Protein AF-A0A946MKE5-F1 (afdb_monomer_lite)

Structure (mmCIF, N/CA/C/O backbone):
data_AF-A0A946MKE5-F1
#
_entry.id   AF-A0A946MKE5-F1
#
loop_
_atom_site.group_PDB
_atom_site.id
_atom_site.type_symbol
_atom_site.label_atom_id
_atom_site.label_alt_id
_atom_site.label_comp_id
_atom_site.label_asym_id
_atom_site.label_entity_id
_atom_site.label_seq_id
_atom_site.pdbx_PDB_ins_code
_atom_site.Cartn_x
_atom_site.Cartn_y
_atom_site.Cartn_z
_atom_site.occupancy
_atom_site.B_iso_or_equiv
_atom_site.auth_seq_id
_atom_site.auth_comp_id
_atom_site.auth_asym_id
_atom_site.auth_atom_id
_atom_site.pdbx_PDB_model_num
ATOM 1 N N . MET A 1 1 ? -57.194 -13.213 39.705 1.00 36.84 1 MET A N 1
ATOM 2 C CA . MET A 1 1 ? -56.708 -14.481 39.110 1.00 36.84 1 MET A CA 1
ATOM 3 C C . MET A 1 1 ? -56.009 -14.200 37.775 1.00 36.84 1 MET A C 1
ATOM 5 O O . MET A 1 1 ? -56.590 -13.546 36.931 1.00 36.84 1 MET A O 1
ATOM 9 N N . LYS A 1 2 ? -54.742 -14.635 37.676 1.00 34.78 2 LYS A N 1
ATOM 10 C CA . LYS A 1 2 ? -53.856 -14.957 36.525 1.00 34.78 2 LYS A CA 1
ATOM 11 C C . LYS A 1 2 ? -54.014 -14.268 35.138 1.00 34.78 2 LYS A C 1
ATOM 13 O O . LYS A 1 2 ? -54.880 -14.625 34.359 1.00 34.78 2 LYS A O 1
ATOM 18 N N . LYS A 1 3 ? -53.000 -13.431 34.836 1.00 34.69 3 LYS A N 1
ATOM 19 C CA . LYS A 1 3 ? -52.081 -13.375 33.660 1.00 34.69 3 LYS A CA 1
ATOM 20 C C . LYS A 1 3 ? -52.648 -13.573 32.236 1.00 34.69 3 LYS A C 1
ATOM 22 O O . LYS A 1 3 ? -53.072 -14.668 31.904 1.00 34.69 3 LYS A O 1
ATOM 27 N N . SER A 1 4 ? -52.337 -12.648 31.317 1.00 36.62 4 SER A N 1
ATOM 28 C CA . SER A 1 4 ? -51.135 -12.738 30.453 1.00 36.62 4 SER A CA 1
ATOM 29 C C . SER A 1 4 ? -51.230 -11.786 29.248 1.00 36.62 4 SER A C 1
ATOM 31 O O . SER A 1 4 ? -52.002 -12.011 28.324 1.00 36.62 4 SER A O 1
ATOM 33 N N . GLN A 1 5 ? -50.382 -10.755 29.216 1.00 44.44 5 GLN A N 1
ATOM 34 C CA . GLN A 1 5 ? -50.083 -9.997 27.999 1.00 44.44 5 GLN A CA 1
ATOM 35 C C . GLN A 1 5 ? -49.260 -10.880 27.046 1.00 44.44 5 GLN A C 1
ATOM 37 O O . GLN A 1 5 ? -48.233 -11.426 27.452 1.00 44.44 5 GLN A O 1
ATOM 42 N N . LYS A 1 6 ? -49.662 -11.004 25.774 1.00 45.53 6 LYS A N 1
ATOM 43 C CA . LYS A 1 6 ? -48.774 -11.503 24.711 1.00 45.53 6 LYS A CA 1
ATOM 44 C C . LYS A 1 6 ? -48.988 -10.746 23.398 1.00 45.53 6 LYS A C 1
ATOM 46 O O . LYS A 1 6 ? -49.770 -11.109 22.533 1.00 45.53 6 LYS A O 1
ATOM 51 N N . LYS A 1 7 ? -48.273 -9.624 23.371 1.00 38.88 7 LYS A N 1
ATOM 52 C CA . LYS A 1 7 ? -47.601 -8.922 22.273 1.00 38.88 7 LYS A CA 1
ATOM 53 C C . LYS A 1 7 ? -47.758 -9.514 20.859 1.00 38.88 7 LYS A C 1
ATOM 55 O O . LYS A 1 7 ? -47.192 -10.547 20.522 1.00 38.88 7 LYS A O 1
ATOM 60 N N . ILE A 1 8 ? -48.477 -8.732 20.058 1.00 42.25 8 ILE A N 1
ATOM 61 C CA . ILE A 1 8 ? -48.310 -8.414 18.634 1.00 42.25 8 ILE A CA 1
ATOM 62 C C . ILE A 1 8 ? -46.912 -8.761 18.106 1.00 42.25 8 ILE A C 1
ATOM 64 O O . ILE A 1 8 ? -45.924 -8.255 18.636 1.00 42.25 8 ILE A O 1
ATOM 68 N N . THR A 1 9 ? -46.838 -9.560 17.039 1.00 33.84 9 THR A N 1
ATOM 69 C CA . THR A 1 9 ? -46.092 -9.255 15.795 1.00 33.84 9 THR A CA 1
ATOM 70 C C . THR A 1 9 ? -46.115 -10.473 14.868 1.00 33.84 9 THR A C 1
ATOM 72 O O . THR A 1 9 ? -45.268 -11.357 14.928 1.00 33.84 9 THR A O 1
ATOM 75 N N . SER A 1 10 ? -47.082 -10.505 13.957 1.00 35.12 10 SER A N 1
ATOM 76 C CA . SER A 1 10 ? -47.008 -11.322 12.748 1.00 35.12 10 SER A CA 1
ATOM 77 C C . SER A 1 10 ? -47.195 -10.390 11.565 1.00 35.12 10 SER A C 1
ATOM 79 O O . SER A 1 10 ? -48.333 -10.050 11.270 1.00 35.12 10 SER A O 1
ATOM 81 N N . HIS A 1 11 ? -46.105 -9.945 10.937 1.00 38.53 11 HIS A N 1
ATOM 82 C CA . HIS A 1 11 ? -46.030 -9.635 9.502 1.00 38.53 11 HIS A CA 1
ATOM 83 C C . HIS A 1 11 ? -44.631 -9.117 9.156 1.00 38.53 11 HIS A C 1
ATOM 85 O O . HIS A 1 11 ? -44.382 -7.923 9.081 1.00 38.53 11 HIS A O 1
ATOM 91 N N . LEU A 1 12 ? -43.712 -10.050 8.925 1.00 36.56 12 LEU A N 1
ATOM 92 C CA . LEU A 1 12 ? -42.666 -9.876 7.923 1.00 36.56 12 LEU A CA 1
ATOM 93 C C . LEU A 1 12 ? -42.609 -11.191 7.148 1.00 36.56 12 LEU A C 1
ATOM 95 O O . LEU A 1 12 ? -41.914 -12.135 7.523 1.00 36.56 12 LEU A O 1
ATOM 99 N N . GLN A 1 13 ? -43.438 -11.271 6.106 1.00 40.31 13 GLN A N 1
ATOM 100 C CA . GLN A 1 13 ? -43.344 -12.303 5.081 1.00 40.31 13 GLN A CA 1
ATOM 101 C C . GLN A 1 13 ? -41.957 -12.190 4.439 1.00 40.31 13 GLN A C 1
ATOM 103 O O . GLN A 1 13 ? -41.681 -11.262 3.681 1.00 40.31 13 GLN A O 1
ATOM 108 N N . LYS A 1 14 ? -41.060 -13.126 4.762 1.00 46.59 14 LYS A N 1
ATOM 109 C CA . LYS A 1 14 ? -39.820 -13.308 4.008 1.00 46.59 14 LYS A CA 1
ATOM 110 C C . LYS A 1 14 ? -40.192 -13.897 2.653 1.00 46.59 14 LYS A C 1
ATOM 112 O O . LYS A 1 14 ? -40.589 -15.058 2.566 1.00 46.59 14 LYS A O 1
ATOM 117 N N . GLN A 1 15 ? -40.085 -13.067 1.621 1.00 38.78 15 GLN A N 1
ATOM 118 C CA . GLN A 1 15 ? -40.155 -13.477 0.226 1.00 38.78 15 GLN A CA 1
ATOM 119 C C . GLN A 1 15 ? -39.113 -14.576 -0.014 1.00 38.78 15 GLN A C 1
ATOM 121 O O . GLN A 1 15 ? -37.928 -14.411 0.280 1.00 38.78 15 GLN A O 1
ATOM 126 N N . LYS A 1 16 ? -39.576 -15.730 -0.492 1.00 38.75 16 LYS A N 1
ATOM 127 C CA . LYS A 1 16 ? -38.745 -16.885 -0.822 1.00 38.75 16 LYS A CA 1
ATOM 128 C C . LYS A 1 16 ? -38.333 -16.732 -2.284 1.00 38.75 16 LYS A C 1
ATOM 130 O O . LYS A 1 16 ? -39.148 -16.964 -3.168 1.00 38.75 16 LYS A O 1
ATOM 135 N N . ILE A 1 17 ? -37.102 -16.294 -2.533 1.00 37.38 17 ILE A N 1
ATOM 136 C CA . ILE A 1 17 ? -36.527 -16.287 -3.883 1.00 37.38 17 ILE A CA 1
ATOM 137 C C . ILE A 1 17 ? -36.239 -17.753 -4.255 1.00 37.38 17 ILE A C 1
ATOM 139 O O . ILE A 1 17 ? -35.524 -18.420 -3.502 1.00 37.38 17 ILE A O 1
ATOM 143 N N . PRO A 1 18 ? -36.797 -18.297 -5.351 1.00 38.75 18 PRO A N 1
ATOM 144 C CA . PRO A 1 18 ? -36.457 -19.636 -5.806 1.00 38.75 18 PRO A CA 1
ATOM 145 C C . PRO A 1 18 ? -35.126 -19.579 -6.562 1.00 38.75 18 PRO A C 1
ATOM 147 O O . PRO A 1 18 ? -35.019 -18.924 -7.593 1.00 38.75 18 PRO A O 1
ATOM 150 N N . ILE A 1 19 ? -34.108 -20.261 -6.042 1.00 45.81 19 ILE A N 1
ATOM 151 C CA . ILE A 1 19 ? -32.867 -20.518 -6.776 1.00 45.81 19 ILE A CA 1
ATOM 152 C C . ILE A 1 19 ? -33.060 -21.877 -7.450 1.00 45.81 19 ILE A C 1
ATOM 154 O O . ILE A 1 19 ? -33.035 -22.912 -6.783 1.00 45.81 19 ILE A O 1
ATOM 158 N N . THR A 1 20 ? -33.352 -21.873 -8.748 1.00 49.09 20 THR A N 1
ATOM 159 C CA . THR A 1 20 ? -33.377 -23.085 -9.572 1.00 49.09 20 THR A CA 1
ATOM 160 C C . THR A 1 20 ? -31.998 -23.301 -10.171 1.00 49.09 20 THR A C 1
ATOM 162 O O . THR A 1 20 ? -31.708 -22.750 -11.228 1.00 49.09 20 THR A O 1
ATOM 165 N N . ASP A 1 21 ? -31.192 -24.140 -9.528 1.00 46.19 21 ASP A N 1
ATOM 166 C CA . ASP A 1 21 ? -30.055 -24.780 -10.183 1.00 46.19 21 ASP A CA 1
ATOM 167 C C . ASP A 1 21 ? -30.378 -26.267 -10.325 1.00 46.19 21 ASP A C 1
ATOM 169 O O . ASP A 1 21 ? -30.386 -27.036 -9.362 1.00 46.19 21 ASP A O 1
ATOM 173 N N . ASN A 1 22 ? -30.709 -26.652 -11.558 1.00 56.22 22 ASN A N 1
ATOM 174 C CA . ASN A 1 22 ? -30.887 -28.033 -11.986 1.00 56.22 22 ASN A CA 1
ATOM 175 C C . ASN A 1 22 ? -29.540 -28.751 -11.920 1.00 56.22 22 ASN A C 1
ATOM 177 O O . ASN A 1 22 ? -28.864 -28.871 -12.932 1.00 56.22 22 ASN A O 1
ATOM 181 N N . ASN A 1 23 ? -29.152 -29.215 -10.738 1.00 54.44 23 ASN A N 1
ATOM 182 C CA . ASN A 1 23 ? -28.208 -30.308 -10.552 1.00 54.44 23 ASN A CA 1
ATOM 183 C C . ASN A 1 23 ? -28.548 -30.980 -9.224 1.00 54.44 23 ASN A C 1
ATOM 185 O O . ASN A 1 23 ? -28.622 -30.330 -8.183 1.00 54.44 23 ASN A O 1
ATOM 189 N N . ASN A 1 24 ? -28.815 -32.281 -9.287 1.00 54.78 24 ASN A N 1
ATOM 190 C CA . ASN A 1 24 ? -29.419 -33.092 -8.233 1.00 54.78 24 ASN A CA 1
ATOM 191 C C . ASN A 1 24 ? -28.420 -33.361 -7.087 1.00 54.78 24 ASN A C 1
ATOM 193 O O . ASN A 1 24 ? -27.988 -34.488 -6.861 1.00 54.78 24 ASN A O 1
ATOM 197 N N . TYR A 1 25 ? -28.005 -32.311 -6.381 1.00 55.16 25 TYR A N 1
ATOM 198 C CA . TYR A 1 25 ? -27.237 -32.410 -5.149 1.00 55.16 25 TYR A CA 1
ATOM 199 C C . TYR A 1 25 ? -28.220 -32.401 -3.981 1.00 55.16 25 TYR A C 1
ATOM 201 O O . TYR A 1 25 ? -28.855 -31.389 -3.689 1.00 55.16 25 TYR A O 1
ATOM 209 N N . SER A 1 26 ? -28.347 -33.540 -3.300 1.00 50.69 26 SER A N 1
ATOM 210 C CA . SER A 1 26 ? -29.121 -33.650 -2.063 1.00 50.69 26 SER A CA 1
ATOM 211 C C . SER A 1 26 ? -28.428 -32.855 -0.952 1.00 50.69 26 SER A C 1
ATOM 213 O O . SER A 1 26 ? -27.651 -33.397 -0.164 1.00 50.69 26 SER A O 1
ATOM 215 N N . PHE A 1 27 ? -28.684 -31.550 -0.893 1.00 58.06 27 PHE A N 1
ATOM 216 C CA . PHE A 1 27 ? -28.139 -30.678 0.138 1.00 58.06 27 PHE A CA 1
ATOM 217 C C . PHE A 1 27 ? -28.991 -30.795 1.410 1.00 58.06 27 PHE A C 1
ATOM 219 O O . PHE A 1 27 ? -30.101 -30.274 1.497 1.00 58.06 27 PHE A O 1
ATOM 226 N N . SER A 1 28 ? -28.482 -31.518 2.408 1.00 66.62 28 SER A N 1
ATOM 227 C CA . SER A 1 28 ? -29.136 -31.670 3.711 1.00 66.62 28 SER A CA 1
ATOM 228 C C . SER A 1 28 ? -28.633 -30.601 4.679 1.00 66.62 28 SER A C 1
ATOM 230 O O . SER A 1 28 ? -27.512 -30.693 5.178 1.00 66.62 28 SER A O 1
ATOM 232 N N . PHE A 1 29 ? -29.479 -29.636 5.032 1.00 65.44 29 PHE A N 1
ATOM 233 C CA . PHE A 1 29 ? -29.194 -28.711 6.130 1.00 65.44 29 PHE A CA 1
ATOM 234 C C . PHE A 1 29 ? -29.532 -29.360 7.476 1.00 65.44 29 PHE A C 1
ATOM 236 O O . PHE A 1 29 ? -30.646 -29.837 7.682 1.00 65.44 29 PHE A O 1
ATOM 243 N N . LYS A 1 30 ? -28.576 -29.365 8.410 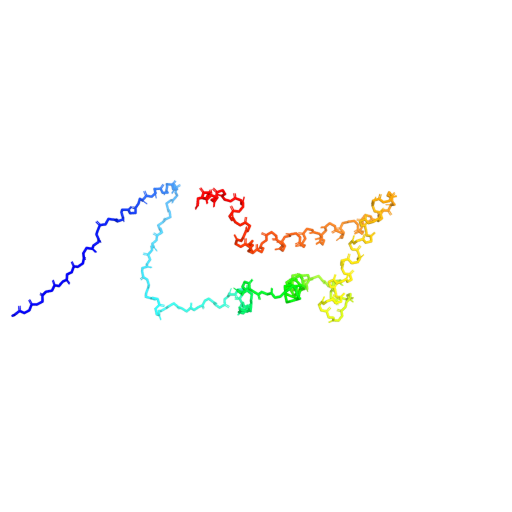1.00 75.56 30 LYS A N 1
ATOM 244 C CA . LYS A 1 30 ? -28.801 -29.785 9.800 1.00 75.56 30 LYS A CA 1
ATOM 245 C C . LYS A 1 30 ? -28.782 -28.560 10.707 1.00 75.56 30 LYS A C 1
ATOM 247 O O . LYS A 1 30 ? -27.860 -27.754 10.634 1.00 75.56 30 LYS A O 1
ATOM 252 N N . MET A 1 31 ? -29.780 -28.439 11.579 1.00 77.94 31 MET A N 1
ATOM 253 C CA . MET A 1 31 ? -29.725 -27.488 12.689 1.00 77.94 31 MET A CA 1
ATOM 254 C C . MET A 1 31 ? -28.754 -28.014 13.747 1.00 77.94 31 MET A C 1
ATOM 256 O O . MET A 1 31 ? -28.900 -29.140 14.221 1.00 77.94 31 MET A O 1
ATOM 260 N N . ILE A 1 32 ? -27.770 -27.196 14.110 1.00 82.31 32 ILE A N 1
ATOM 261 C CA . ILE A 1 32 ? -26.773 -27.498 15.142 1.00 82.31 32 ILE A CA 1
ATOM 262 C C . ILE A 1 32 ? -26.910 -26.445 16.245 1.00 82.31 32 ILE A C 1
ATOM 264 O O . ILE A 1 32 ? -27.157 -25.274 15.963 1.00 82.31 32 ILE A O 1
ATOM 268 N N . ASP A 1 33 ? -26.777 -26.868 17.503 1.00 84.69 33 ASP A N 1
ATOM 269 C CA . ASP A 1 33 ? -26.714 -25.953 18.645 1.00 84.69 33 ASP A CA 1
ATOM 270 C C . ASP A 1 33 ? -25.403 -25.157 18.599 1.00 84.69 33 ASP A C 1
ATOM 272 O O . ASP A 1 33 ? -24.322 -25.736 18.497 1.00 84.69 33 ASP A O 1
ATOM 276 N N . ILE A 1 34 ? -25.502 -23.834 18.714 1.00 77.06 34 ILE A N 1
ATOM 277 C CA . ILE A 1 34 ? -24.369 -22.902 18.670 1.00 77.06 34 ILE A CA 1
ATOM 278 C C . ILE A 1 34 ? -23.325 -23.249 19.737 1.00 77.06 34 ILE A C 1
ATOM 280 O O . ILE A 1 34 ? -22.131 -23.119 19.486 1.00 77.06 34 ILE A O 1
ATOM 284 N N . LYS A 1 35 ? -23.747 -23.764 20.900 1.00 88.44 35 LYS A N 1
ATOM 285 C CA . LYS A 1 35 ? -22.830 -24.168 21.983 1.00 88.44 35 LYS A CA 1
ATOM 286 C C . LYS A 1 35 ? -21.919 -25.348 21.618 1.00 88.44 35 LYS A C 1
ATOM 288 O O . LYS A 1 35 ? -21.012 -25.658 22.381 1.00 88.44 35 LYS A O 1
ATOM 293 N N . LYS A 1 36 ? -22.187 -26.025 20.495 1.00 85.44 36 LYS A N 1
ATOM 294 C CA . LYS A 1 36 ? -21.421 -27.171 19.980 1.00 85.44 36 LYS A CA 1
ATOM 295 C C . LYS A 1 36 ? -20.532 -26.810 18.784 1.00 85.44 36 LYS A C 1
ATOM 297 O O . LYS A 1 36 ? -20.015 -27.713 18.133 1.00 85.44 36 LYS A O 1
ATOM 302 N N . ILE A 1 37 ? -20.412 -25.524 18.446 1.00 81.69 37 ILE A N 1
ATOM 303 C CA . ILE A 1 37 ? -19.606 -25.045 17.321 1.00 81.69 37 ILE A CA 1
ATOM 304 C C . ILE A 1 37 ? -18.342 -24.393 17.877 1.00 81.69 37 ILE A C 1
ATOM 306 O O . ILE A 1 37 ? -18.415 -23.338 18.504 1.00 81.69 37 ILE A O 1
ATOM 310 N N . ASP A 1 38 ? -17.190 -25.004 17.613 1.00 84.81 38 ASP A N 1
ATOM 311 C CA . ASP A 1 38 ? -15.894 -24.417 17.950 1.00 84.81 38 ASP A CA 1
ATOM 312 C C . ASP A 1 38 ? -15.502 -23.327 16.937 1.00 84.81 38 ASP A C 1
ATOM 314 O O . ASP A 1 38 ? -15.833 -23.425 15.747 1.00 84.81 38 ASP A O 1
ATOM 318 N N . PRO A 1 39 ? -14.786 -22.272 17.369 1.00 80.56 39 PRO A N 1
ATOM 319 C CA . PRO A 1 39 ? -14.272 -21.261 16.455 1.00 80.56 39 PRO A CA 1
ATOM 320 C C . PRO A 1 39 ? -13.296 -21.883 15.448 1.00 80.56 39 PRO A C 1
ATOM 322 O O . PRO A 1 39 ? -12.518 -22.778 15.777 1.00 80.56 39 PRO A O 1
ATOM 325 N N . SER A 1 40 ? -13.304 -21.380 14.209 1.00 76.62 40 SER A N 1
ATOM 326 C CA . SER A 1 40 ? -12.433 -21.907 13.154 1.00 76.62 40 SER A CA 1
ATOM 327 C C . SER A 1 40 ? -10.949 -21.732 13.518 1.00 76.62 40 SER A C 1
ATOM 329 O O . SER A 1 40 ? -10.494 -20.598 13.712 1.00 76.62 40 SER A O 1
ATOM 331 N N . PRO A 1 41 ? -10.145 -22.813 13.541 1.00 74.81 41 PRO A N 1
ATOM 332 C CA . PRO A 1 41 ? -8.713 -22.724 13.839 1.00 74.81 41 PRO A CA 1
ATOM 333 C C . PRO A 1 41 ? -7.929 -21.990 12.735 1.00 74.81 41 PRO A C 1
ATOM 335 O O . PRO A 1 41 ? -6.863 -21.415 12.998 1.00 74.81 41 PRO A O 1
ATOM 338 N N . TYR A 1 42 ? -8.494 -21.948 11.523 1.00 68.19 42 TYR A N 1
ATOM 339 C CA . TYR A 1 42 ? -7.942 -21.323 10.317 1.00 68.19 42 TYR A CA 1
ATOM 340 C C . TYR A 1 42 ? -8.456 -19.898 10.096 1.00 68.19 42 TYR A C 1
ATOM 342 O O . TYR A 1 42 ? -8.634 -19.442 8.966 1.00 68.19 42 TYR A O 1
ATOM 350 N N . GLN A 1 43 ? -8.706 -19.160 11.174 1.00 70.75 43 GLN A N 1
ATOM 351 C CA . GLN A 1 43 ? -9.025 -17.749 11.044 1.00 70.75 43 GLN A CA 1
ATOM 352 C C . GLN A 1 43 ? -7.778 -16.968 10.600 1.00 70.75 43 GLN A C 1
ATOM 354 O O . GLN A 1 43 ? -6.864 -16.741 11.389 1.00 70.75 43 GLN A O 1
ATOM 359 N N . HIS A 1 44 ? -7.740 -16.548 9.332 1.00 61.19 44 HIS A N 1
ATOM 360 C CA . HIS A 1 44 ? -6.611 -15.806 8.752 1.00 61.19 44 HIS A CA 1
ATOM 361 C C . HIS A 1 44 ? -6.395 -14.413 9.377 1.00 61.19 44 HIS A C 1
ATOM 363 O O . HIS A 1 44 ? -5.303 -13.862 9.277 1.00 61.19 44 HIS A O 1
ATOM 369 N N . ARG A 1 45 ? -7.403 -13.841 10.053 1.00 59.53 45 ARG A N 1
ATOM 370 C CA . ARG A 1 45 ? -7.303 -12.570 10.794 1.00 59.53 45 ARG A CA 1
ATOM 371 C C . ARG A 1 45 ? -7.509 -12.819 12.292 1.00 59.53 45 ARG A C 1
ATOM 373 O O . ARG A 1 45 ? -8.641 -12.780 12.770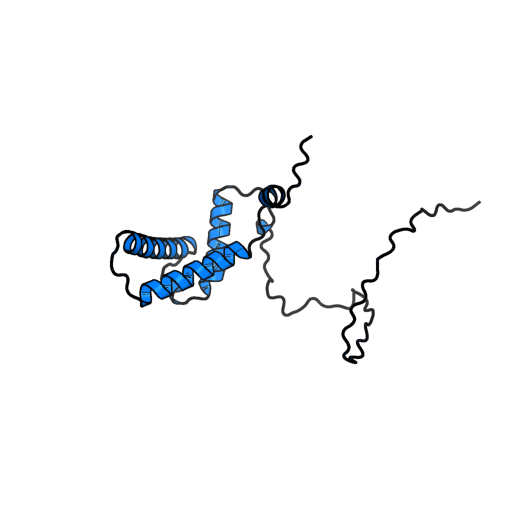 1.00 59.53 45 ARG A O 1
ATOM 380 N N . LYS A 1 46 ? -6.424 -13.119 13.016 1.00 59.69 46 LYS A N 1
ATOM 381 C CA . LYS A 1 46 ? -6.441 -13.339 14.482 1.00 59.69 46 LYS A CA 1
ATOM 382 C C . LYS A 1 46 ? -6.227 -12.061 15.298 1.00 59.69 46 LYS A C 1
ATOM 384 O O . LYS A 1 46 ? -6.641 -12.005 16.444 1.00 59.69 46 LYS A O 1
ATOM 389 N N . TYR A 1 47 ? -5.642 -11.033 14.687 1.00 50.53 47 TYR A N 1
ATOM 390 C CA . TYR A 1 47 ? -5.407 -9.733 15.304 1.00 50.53 47 TYR A CA 1
ATOM 391 C C . TYR A 1 47 ? -6.146 -8.677 14.492 1.00 50.53 47 TYR A C 1
ATOM 393 O O . TYR A 1 47 ? -5.652 -8.187 13.478 1.00 50.53 47 TYR A O 1
ATOM 401 N N . PHE A 1 48 ? -7.379 -8.391 14.897 1.00 48.22 48 PHE A N 1
ATOM 402 C CA . PHE A 1 48 ? -8.022 -7.139 14.535 1.00 48.22 48 PHE A CA 1
ATOM 403 C C . PHE A 1 48 ? -7.642 -6.178 15.656 1.00 48.22 48 PHE A C 1
ATOM 405 O O . PHE A 1 48 ? -8.127 -6.330 16.771 1.00 48.22 48 PHE A O 1
ATOM 412 N N . ASP A 1 49 ? -6.683 -5.289 15.402 1.00 52.28 49 ASP A N 1
ATOM 413 C CA . ASP A 1 49 ? -6.291 -4.279 16.383 1.00 52.28 49 ASP A CA 1
ATOM 414 C C . ASP A 1 49 ? -7.557 -3.463 16.679 1.00 52.28 49 ASP A C 1
ATOM 416 O O . ASP A 1 49 ? -8.091 -2.829 15.764 1.00 52.28 49 ASP A O 1
ATOM 420 N N . GLU A 1 50 ? -8.100 -3.543 17.900 1.00 45.72 50 GLU A N 1
ATOM 421 C CA . GLU A 1 50 ? -9.364 -2.889 18.297 1.00 45.72 50 GLU A CA 1
ATOM 422 C C . GLU A 1 50 ? -9.348 -1.387 17.969 1.00 45.72 50 GLU A C 1
ATOM 424 O O . GLU A 1 50 ? -10.386 -0.766 17.729 1.00 45.72 50 GLU A O 1
ATOM 429 N N . ASN A 1 51 ? -8.143 -0.824 17.858 1.00 47.81 51 ASN A N 1
ATOM 430 C CA . ASN A 1 51 ? -7.896 0.539 17.431 1.00 47.81 51 ASN A CA 1
ATOM 431 C C . ASN A 1 51 ? -8.430 0.840 16.016 1.00 47.81 51 ASN A C 1
ATOM 433 O O . ASN A 1 51 ? -8.920 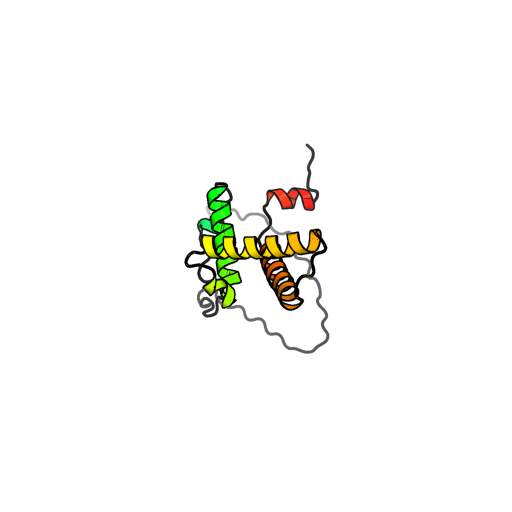1.936 15.777 1.00 47.81 51 ASN A O 1
ATOM 437 N N . SER A 1 52 ? -8.439 -0.128 15.092 1.00 51.62 52 SER A N 1
ATOM 438 C CA . SER A 1 52 ? -8.863 0.058 13.689 1.00 51.62 52 SER A CA 1
ATOM 439 C C . SER A 1 52 ? -10.361 0.364 13.505 1.00 51.62 52 SER A C 1
ATOM 441 O O . SER A 1 52 ? -10.780 0.672 12.390 1.00 51.62 52 SER A O 1
ATOM 443 N N . LEU A 1 53 ? -11.180 0.273 14.563 1.00 49.03 53 LEU A N 1
ATOM 444 C CA . LEU A 1 53 ? -12.619 0.593 14.536 1.00 49.03 53 LEU A CA 1
ATOM 445 C C . LEU A 1 53 ? -12.954 2.000 15.055 1.00 49.03 53 LEU A C 1
ATOM 447 O O . LEU A 1 53 ? -14.124 2.390 15.022 1.00 49.03 53 LEU A O 1
ATOM 451 N N . ARG A 1 54 ? -11.973 2.773 15.535 1.00 48.59 54 ARG A N 1
ATOM 452 C CA . ARG A 1 54 ? -12.216 4.132 16.036 1.00 48.59 54 ARG A CA 1
ATOM 453 C C . ARG A 1 54 ? -12.316 5.121 14.870 1.00 48.59 54 ARG A C 1
ATOM 455 O O . ARG A 1 54 ? -11.456 5.155 13.999 1.00 48.59 54 ARG A O 1
ATOM 462 N N . GLN A 1 55 ? -13.386 5.918 14.845 1.00 54.94 55 GLN A N 1
ATOM 463 C CA . GLN A 1 55 ? -13.602 6.962 13.830 1.00 54.94 55 GLN A CA 1
ATOM 464 C C . GLN A 1 55 ? -12.847 8.267 14.119 1.00 54.94 55 GLN A C 1
ATOM 466 O O . GLN A 1 55 ? -12.714 9.089 13.215 1.00 54.94 55 GLN A O 1
ATOM 471 N N . ASP A 1 56 ? -12.310 8.420 15.332 1.00 61.16 56 ASP A N 1
ATOM 472 C CA . ASP A 1 56 ? -11.703 9.659 15.829 1.00 61.16 56 ASP A CA 1
ATOM 473 C C . ASP A 1 56 ? -10.178 9.554 15.930 1.00 61.16 56 ASP A C 1
ATOM 475 O O . ASP A 1 56 ? -9.580 9.881 16.953 1.00 61.16 56 ASP A O 1
ATOM 479 N N . PHE A 1 57 ? -9.526 9.056 14.883 1.00 61.91 57 PHE A N 1
ATOM 480 C CA . PHE A 1 57 ? -8.075 9.154 14.817 1.00 61.91 57 PHE A CA 1
ATOM 481 C C . PHE A 1 57 ? -7.659 10.602 14.582 1.00 61.91 57 PHE A C 1
ATOM 483 O O . PHE A 1 57 ? -8.181 11.283 13.693 1.00 61.91 57 PHE A O 1
ATOM 490 N N . SER A 1 58 ? -6.643 11.051 15.312 1.00 76.00 58 SER A N 1
ATOM 491 C CA . SER A 1 58 ? -5.883 12.220 14.884 1.00 76.00 58 SER A CA 1
ATOM 492 C C . SER A 1 58 ? -5.244 11.960 13.510 1.00 76.00 58 SER A C 1
ATOM 494 O O . SER A 1 58 ? -5.036 10.814 13.090 1.00 76.00 58 SER A O 1
ATOM 496 N N . SER A 1 59 ? -4.885 13.027 12.792 1.00 76.56 59 SER A N 1
ATOM 497 C CA . SER A 1 59 ? -4.200 12.904 11.498 1.00 76.56 59 SER A CA 1
ATOM 498 C C . SER A 1 59 ? -2.919 12.067 11.603 1.00 76.56 59 SER A C 1
ATOM 500 O O . SER A 1 59 ? -2.602 11.312 10.691 1.00 76.56 59 SER A O 1
ATOM 502 N N . ILE A 1 60 ? -2.210 12.158 12.733 1.00 76.50 60 ILE A N 1
ATOM 503 C CA . ILE A 1 60 ? -0.966 11.422 12.983 1.00 76.50 60 ILE A CA 1
ATOM 504 C C . ILE A 1 60 ? -1.248 9.928 13.154 1.00 76.50 60 ILE A C 1
ATOM 506 O O . ILE A 1 60 ? -0.621 9.110 12.484 1.00 76.50 60 ILE A O 1
ATOM 510 N N . GLU A 1 61 ? -2.229 9.560 13.975 1.00 76.06 61 GLU A N 1
ATOM 511 C CA . GLU A 1 61 ? -2.584 8.149 14.173 1.00 76.06 61 GLU A CA 1
ATOM 512 C C . GLU A 1 61 ? -3.132 7.516 12.888 1.00 76.06 61 GLU A C 1
ATOM 514 O O . GLU A 1 61 ? -2.830 6.361 12.589 1.00 76.06 61 GLU A O 1
ATOM 519 N N . SER A 1 62 ? -3.868 8.285 12.080 1.00 79.75 62 SER A N 1
ATOM 520 C CA . SER A 1 62 ? -4.338 7.843 10.760 1.00 79.75 62 SER A CA 1
ATOM 521 C C . SER A 1 62 ? -3.171 7.536 9.815 1.00 79.75 62 SER A C 1
ATOM 523 O O . SER A 1 62 ? -3.183 6.529 9.097 1.00 79.75 62 SER A O 1
ATOM 525 N N . ILE A 1 63 ? -2.140 8.387 9.823 1.00 81.00 63 ILE A N 1
ATOM 526 C CA . ILE A 1 63 ? -0.919 8.190 9.033 1.00 81.00 63 ILE A CA 1
ATOM 527 C C . ILE A 1 63 ? -0.171 6.947 9.52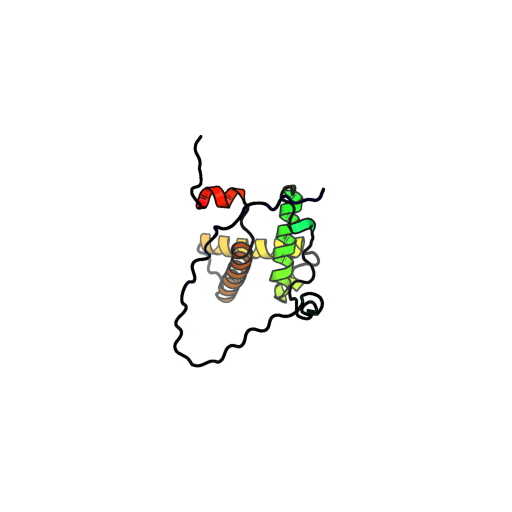4 1.00 81.00 63 ILE A C 1
ATOM 529 O O . ILE A 1 63 ? 0.200 6.100 8.711 1.00 81.00 63 ILE A O 1
ATOM 533 N N . GLU A 1 64 ? 0.010 6.789 10.834 1.00 85.38 64 GLU A N 1
ATOM 534 C CA . GLU A 1 64 ? 0.679 5.615 11.402 1.00 85.38 64 GLU A CA 1
ATOM 535 C C . GLU A 1 64 ? -0.068 4.312 11.104 1.00 85.38 64 GLU A C 1
ATOM 537 O O . GLU A 1 64 ? 0.559 3.317 10.732 1.00 85.38 64 GLU A O 1
ATOM 542 N N . ALA A 1 65 ? -1.397 4.312 11.217 1.00 83.94 65 ALA A N 1
ATOM 543 C CA . ALA A 1 65 ? -2.229 3.168 10.862 1.00 83.94 65 ALA A CA 1
ATOM 544 C C . ALA A 1 65 ? -2.076 2.813 9.375 1.00 83.94 65 ALA A C 1
ATOM 546 O O . ALA A 1 65 ? -1.862 1.649 9.036 1.00 83.94 65 ALA A O 1
ATOM 547 N N . THR A 1 66 ? -2.089 3.814 8.492 1.00 85.19 66 THR A N 1
ATOM 548 C CA . THR A 1 66 ? -1.880 3.616 7.049 1.00 85.19 66 THR A CA 1
ATOM 549 C C . THR A 1 66 ? -0.498 3.030 6.758 1.00 85.19 66 THR A C 1
ATOM 551 O O . THR A 1 66 ? -0.382 2.067 6.000 1.00 85.19 66 THR A O 1
ATOM 554 N N . ILE A 1 67 ? 0.552 3.551 7.402 1.00 88.50 67 ILE A N 1
ATOM 555 C CA . ILE A 1 67 ? 1.919 3.024 7.281 1.00 88.50 67 ILE A CA 1
ATOM 556 C C . ILE A 1 67 ? 1.974 1.566 7.729 1.00 88.50 67 ILE A C 1
ATOM 558 O O . ILE A 1 67 ? 2.574 0.752 7.034 1.00 88.50 67 ILE A O 1
ATOM 562 N N . LYS A 1 68 ? 1.343 1.216 8.856 1.00 88.19 68 LYS A N 1
ATOM 563 C CA . LYS A 1 68 ? 1.295 -0.169 9.348 1.00 88.19 68 LYS A CA 1
ATOM 564 C C . LYS A 1 68 ? 0.576 -1.097 8.368 1.00 88.19 68 LYS A C 1
ATOM 566 O O . LYS A 1 68 ? 1.074 -2.188 8.112 1.00 88.19 68 LYS A O 1
ATOM 571 N N . ILE A 1 69 ? -0.550 -0.669 7.794 1.00 86.50 69 ILE A N 1
ATOM 572 C CA . ILE A 1 69 ? -1.298 -1.460 6.804 1.00 86.50 69 ILE A CA 1
ATOM 573 C C . ILE A 1 69 ? -0.436 -1.723 5.564 1.00 86.50 69 ILE A C 1
ATOM 575 O O . ILE A 1 69 ? -0.316 -2.870 5.133 1.00 86.50 69 ILE A O 1
ATOM 579 N N . ILE A 1 70 ? 0.193 -0.677 5.017 1.00 87.38 70 ILE A N 1
ATOM 580 C CA . ILE A 1 70 ? 1.098 -0.810 3.869 1.00 87.38 70 ILE A CA 1
ATOM 581 C C . ILE A 1 70 ? 2.266 -1.730 4.230 1.00 87.38 70 ILE A C 1
ATOM 583 O O . ILE A 1 70 ? 2.593 -2.628 3.464 1.00 87.38 70 ILE A O 1
ATOM 587 N N . ASP A 1 71 ? 2.875 -1.552 5.401 1.00 89.31 71 ASP A N 1
ATOM 588 C CA . ASP A 1 71 ? 4.036 -2.333 5.823 1.00 89.31 71 ASP A CA 1
ATOM 589 C C . ASP A 1 71 ? 3.741 -3.828 5.984 1.00 89.31 71 ASP A C 1
ATOM 591 O O . ASP A 1 71 ? 4.550 -4.654 5.565 1.00 89.31 71 ASP A O 1
ATOM 595 N N . VAL A 1 72 ? 2.576 -4.177 6.536 1.00 88.75 72 VAL A N 1
ATOM 596 C CA . VAL A 1 72 ? 2.133 -5.571 6.670 1.00 88.75 72 VAL A CA 1
ATOM 597 C C . VAL A 1 72 ? 1.940 -6.218 5.299 1.00 88.75 72 VAL A C 1
ATOM 599 O O . VAL A 1 72 ? 2.388 -7.345 5.086 1.00 88.75 72 VAL A O 1
ATOM 602 N N . GLU A 1 73 ? 1.307 -5.521 4.356 1.00 86.31 73 GLU A N 1
ATOM 603 C CA . GLU A 1 73 ? 1.035 -6.089 3.034 1.00 86.31 73 GLU A CA 1
ATOM 604 C C . GLU A 1 73 ? 2.305 -6.170 2.170 1.00 86.31 73 GLU A C 1
ATOM 606 O O . GLU A 1 73 ? 2.570 -7.191 1.530 1.00 86.31 73 GLU A O 1
ATOM 611 N N . MET A 1 74 ? 3.135 -5.124 2.211 1.00 85.69 74 MET A N 1
ATOM 612 C CA . MET A 1 74 ? 4.418 -5.056 1.507 1.00 85.69 74 MET A CA 1
ATOM 613 C C . MET A 1 74 ? 5.478 -5.982 2.117 1.00 85.69 74 MET A C 1
ATOM 615 O O . MET A 1 74 ? 6.422 -6.366 1.427 1.00 85.69 74 MET A O 1
ATOM 619 N N . GLY A 1 75 ? 5.322 -6.384 3.383 1.00 87.06 75 GLY A N 1
ATOM 620 C CA . GLY A 1 75 ? 6.225 -7.293 4.097 1.00 87.06 75 GLY A CA 1
ATOM 621 C C . GLY A 1 75 ? 6.368 -8.684 3.468 1.00 87.06 75 GLY A C 1
ATOM 622 O O . GLY A 1 75 ? 7.243 -9.446 3.870 1.00 87.06 75 GLY A O 1
ATOM 623 N N . LYS A 1 76 ? 5.551 -9.010 2.458 1.00 84.50 76 LYS A N 1
ATOM 624 C CA . LYS A 1 76 ? 5.685 -10.215 1.625 1.00 84.50 76 LYS A CA 1
ATOM 625 C C . LYS A 1 76 ? 6.834 -10.120 0.614 1.00 84.50 76 LYS A C 1
ATOM 627 O O . LYS A 1 76 ? 7.298 -11.148 0.127 1.00 84.50 76 LYS A O 1
ATOM 632 N N . ASP A 1 77 ? 7.274 -8.911 0.263 1.00 85.19 77 ASP A N 1
ATOM 633 C CA . ASP A 1 77 ? 8.324 -8.682 -0.728 1.00 85.19 77 ASP A CA 1
ATOM 634 C C . ASP A 1 77 ? 9.713 -8.596 -0.048 1.00 85.19 77 ASP A C 1
ATOM 636 O O . ASP A 1 77 ? 9.945 -7.701 0.772 1.00 85.19 77 ASP A O 1
ATOM 640 N N . PRO A 1 78 ? 10.671 -9.487 -0.383 1.00 87.81 78 PRO A N 1
ATOM 641 C CA . PRO A 1 78 ? 11.992 -9.487 0.244 1.00 87.81 78 PRO A CA 1
ATOM 642 C C . PRO A 1 78 ? 12.760 -8.180 0.045 1.00 87.81 78 PRO A C 1
ATOM 644 O O . PRO A 1 78 ? 13.427 -7.718 0.970 1.00 87.81 78 PRO A O 1
ATOM 647 N N . TRP A 1 79 ? 12.649 -7.548 -1.131 1.00 87.81 79 TRP A N 1
ATOM 648 C CA . TRP A 1 79 ? 13.320 -6.275 -1.398 1.00 87.81 79 TRP A CA 1
ATOM 649 C C . TRP A 1 79 ? 12.802 -5.193 -0.450 1.00 87.81 79 TRP A C 1
ATOM 651 O O . TRP A 1 79 ? 13.596 -4.446 0.123 1.00 87.81 79 TRP A O 1
ATOM 661 N N . TYR A 1 80 ? 11.493 -5.155 -0.205 1.00 89.38 80 TYR A N 1
ATOM 662 C CA . TYR A 1 80 ? 10.892 -4.193 0.717 1.00 89.38 80 TYR A CA 1
ATOM 663 C C . TYR A 1 80 ? 11.432 -4.331 2.154 1.00 89.38 80 TYR A C 1
ATOM 665 O O . TYR A 1 80 ? 11.699 -3.333 2.825 1.00 89.38 80 TYR A O 1
ATOM 673 N N . LEU A 1 81 ? 11.694 -5.552 2.622 1.00 91.25 81 LEU A N 1
ATOM 674 C CA . LEU A 1 81 ? 12.291 -5.767 3.945 1.00 91.25 81 LEU A CA 1
ATOM 675 C C . LEU A 1 81 ? 13.745 -5.271 4.030 1.00 91.25 81 LEU A C 1
ATOM 677 O O . LEU A 1 81 ? 14.185 -4.851 5.101 1.00 91.25 81 LEU A O 1
ATOM 681 N N . THR A 1 82 ? 14.476 -5.245 2.910 1.00 91.88 82 THR A N 1
ATOM 682 C CA . THR A 1 82 ? 15.865 -4.747 2.880 1.00 91.88 82 THR A CA 1
ATOM 683 C C . THR A 1 82 ? 15.989 -3.225 2.927 1.00 91.88 82 THR A C 1
ATOM 685 O O . THR A 1 82 ? 17.035 -2.714 3.327 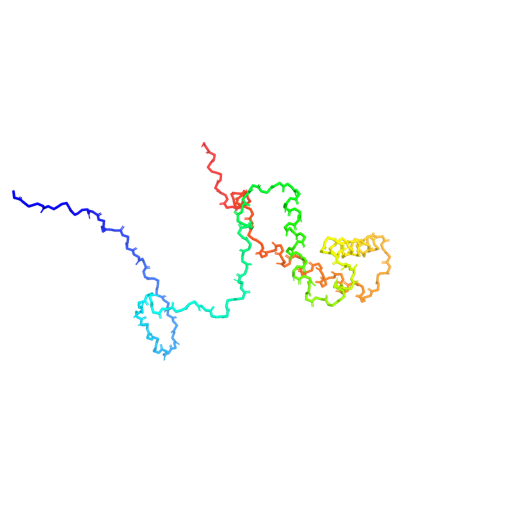1.00 91.88 82 THR A O 1
ATOM 688 N N . VAL A 1 83 ? 14.946 -2.471 2.555 1.00 89.81 83 VAL A N 1
ATOM 689 C CA . VAL A 1 83 ? 15.072 -1.012 2.384 1.00 89.81 83 VAL A CA 1
ATOM 690 C C . VAL A 1 83 ? 15.052 -0.213 3.692 1.00 89.81 83 VAL A C 1
ATOM 692 O O . VAL A 1 83 ? 15.359 0.982 3.683 1.00 89.81 83 VAL A O 1
ATOM 695 N N . GLY A 1 84 ? 14.718 -0.830 4.830 1.00 89.19 84 GLY A N 1
ATOM 696 C CA . GLY A 1 84 ? 14.670 -0.126 6.109 1.00 89.19 84 GLY A CA 1
ATOM 697 C C . GLY A 1 84 ? 14.338 -0.997 7.322 1.00 89.19 84 GLY A C 1
ATOM 698 O O . GLY A 1 84 ? 13.637 -2.000 7.236 1.00 89.19 8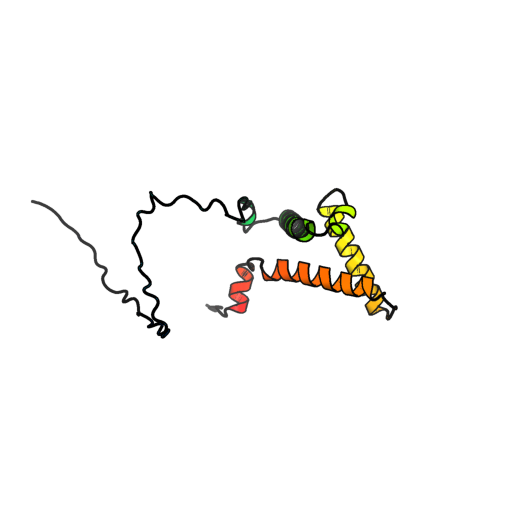4 GLY A O 1
ATOM 699 N N . LYS A 1 85 ? 14.814 -0.562 8.496 1.00 91.25 85 LYS A N 1
ATOM 700 C CA . LYS A 1 85 ? 14.600 -1.267 9.774 1.00 91.25 85 LYS A CA 1
ATOM 701 C C . LYS A 1 85 ? 13.198 -1.055 10.360 1.00 91.25 85 LYS A C 1
ATOM 703 O O . LYS A 1 85 ? 12.679 -1.944 11.022 1.00 91.25 85 LYS A O 1
ATOM 708 N N . THR A 1 86 ? 12.588 0.107 10.121 1.00 92.94 86 THR A N 1
ATOM 709 C CA . THR A 1 86 ? 11.268 0.471 10.663 1.00 92.94 86 THR A CA 1
ATOM 710 C C . THR A 1 86 ? 10.219 0.574 9.551 1.00 92.94 86 THR A C 1
ATOM 712 O O . THR A 1 86 ? 10.591 0.941 8.432 1.00 92.94 86 THR A O 1
ATOM 715 N N . PRO A 1 87 ? 8.924 0.333 9.848 1.00 91.25 87 PRO A N 1
ATOM 716 C CA . PRO A 1 87 ? 7.829 0.482 8.882 1.00 91.25 87 PRO A CA 1
ATOM 717 C C . PRO A 1 87 ? 7.844 1.838 8.173 1.00 91.25 87 PRO A C 1
ATOM 719 O O . PRO A 1 87 ? 7.869 1.907 6.949 1.00 91.25 87 PRO A O 1
ATOM 722 N N . LEU A 1 88 ? 7.966 2.927 8.942 1.00 90.75 88 LEU A N 1
ATOM 723 C CA . LEU A 1 88 ? 8.050 4.288 8.409 1.00 90.75 88 LEU A CA 1
ATOM 724 C C . LEU A 1 88 ? 9.200 4.448 7.404 1.00 90.75 88 LEU A C 1
ATOM 726 O O . LEU A 1 88 ? 9.001 4.999 6.326 1.00 90.75 88 LEU A O 1
ATOM 730 N N . LYS A 1 89 ? 10.402 3.950 7.728 1.00 92.94 89 LYS A N 1
ATOM 731 C CA . LYS A 1 89 ? 11.565 4.062 6.833 1.00 92.94 89 LYS A CA 1
ATOM 732 C C . LYS A 1 89 ? 11.384 3.238 5.562 1.00 92.94 89 LYS A C 1
ATOM 734 O O . LYS A 1 89 ? 11.768 3.708 4.493 1.00 92.94 89 LYS A O 1
ATOM 739 N N . ARG A 1 90 ? 10.804 2.038 5.669 1.00 94.25 90 ARG A N 1
ATOM 740 C CA . ARG A 1 90 ? 10.535 1.180 4.509 1.00 94.25 90 ARG A CA 1
ATOM 741 C C . ARG A 1 90 ? 9.506 1.810 3.576 1.00 94.25 90 ARG A C 1
ATOM 743 O O . ARG A 1 90 ? 9.803 1.978 2.395 1.00 94.25 90 ARG A O 1
ATOM 750 N N . VAL A 1 91 ? 8.362 2.243 4.111 1.00 92.19 91 VAL A N 1
ATOM 751 C CA . VAL A 1 91 ? 7.314 2.928 3.338 1.00 92.19 91 VAL A CA 1
ATOM 752 C C . VAL A 1 91 ? 7.856 4.212 2.715 1.00 92.19 91 VAL A C 1
ATOM 754 O O . VAL A 1 91 ? 7.681 4.428 1.521 1.00 92.19 91 VAL A O 1
ATOM 757 N N . HIS A 1 92 ? 8.592 5.031 3.471 1.00 93.44 92 HIS A N 1
ATOM 758 C CA . HIS A 1 92 ? 9.202 6.246 2.931 1.00 93.44 92 HIS A CA 1
ATOM 759 C C . HIS A 1 92 ? 10.140 5.936 1.756 1.00 93.44 92 HIS A C 1
ATOM 761 O O . HIS A 1 92 ? 10.035 6.555 0.702 1.00 93.44 92 HIS A O 1
ATOM 767 N N . LYS A 1 93 ? 11.029 4.943 1.894 1.00 93.31 93 LYS A N 1
ATOM 768 C CA . LYS A 1 93 ? 11.974 4.571 0.830 1.00 93.31 93 LYS A CA 1
ATOM 769 C C . LYS A 1 93 ? 11.270 4.003 -0.406 1.00 93.31 93 LYS A C 1
ATOM 771 O O . LYS A 1 93 ? 11.693 4.307 -1.523 1.00 93.31 93 LYS A O 1
ATOM 776 N N . LEU A 1 94 ? 10.209 3.218 -0.211 1.00 91.06 94 LEU A N 1
ATOM 777 C CA . LEU A 1 94 ? 9.331 2.749 -1.283 1.00 91.06 94 LEU A CA 1
ATOM 778 C C . LEU A 1 94 ? 8.727 3.938 -2.040 1.00 91.06 94 LEU A C 1
ATOM 780 O O . LEU A 1 94 ? 8.906 4.034 -3.253 1.00 91.06 94 LEU A O 1
ATOM 784 N N . LEU A 1 95 ? 8.082 4.864 -1.326 1.00 90.69 95 LEU A N 1
ATOM 785 C CA . LEU A 1 95 ? 7.447 6.042 -1.919 1.00 90.69 95 LEU A CA 1
ATOM 786 C C . LEU A 1 95 ? 8.458 6.925 -2.657 1.00 90.69 95 LEU A C 1
ATOM 788 O O . LEU A 1 95 ? 8.195 7.318 -3.788 1.00 90.69 95 LEU A O 1
ATOM 792 N N . SER A 1 96 ? 9.645 7.159 -2.086 1.00 91.44 96 SER A N 1
ATOM 793 C CA . SER A 1 96 ? 10.710 7.908 -2.769 1.00 91.44 96 SER A CA 1
ATOM 794 C C . SER A 1 96 ? 11.153 7.242 -4.076 1.00 91.44 96 SER A C 1
ATOM 796 O O . SER A 1 96 ? 11.453 7.932 -5.048 1.00 91.44 96 SER A O 1
ATOM 798 N N . LYS A 1 97 ? 11.210 5.904 -4.126 1.00 89.62 97 LYS A N 1
ATOM 799 C CA . LYS A 1 97 ? 11.574 5.181 -5.354 1.00 89.62 97 LYS A CA 1
ATOM 800 C C . LYS A 1 97 ? 10.477 5.294 -6.413 1.00 89.62 97 LYS A C 1
ATOM 802 O O . LYS A 1 97 ? 10.795 5.538 -7.573 1.00 89.62 97 LYS A O 1
ATOM 807 N N . LEU A 1 98 ? 9.212 5.140 -6.019 1.00 89.25 98 LEU A N 1
ATOM 808 C CA . LEU A 1 98 ? 8.074 5.300 -6.928 1.00 89.25 98 LEU A CA 1
ATOM 809 C C . LEU A 1 98 ? 8.016 6.719 -7.498 1.00 89.25 98 LEU A C 1
ATOM 811 O O . LEU A 1 98 ? 7.863 6.889 -8.706 1.00 89.25 98 LEU A O 1
ATOM 815 N N . ASP A 1 99 ? 8.219 7.725 -6.649 1.00 89.50 99 ASP A N 1
ATOM 816 C CA . ASP A 1 99 ? 8.245 9.123 -7.067 1.00 89.50 99 ASP A CA 1
ATOM 817 C C . ASP A 1 99 ? 9.400 9.414 -8.032 1.00 89.50 99 ASP A C 1
ATOM 819 O O . ASP A 1 99 ? 9.203 10.037 -9.072 1.00 89.50 99 ASP A O 1
ATOM 823 N N . SER A 1 100 ? 10.590 8.869 -7.761 1.00 88.62 100 SER A N 1
ATOM 824 C CA . SER A 1 100 ? 11.730 8.993 -8.672 1.00 88.62 100 SER A CA 1
ATOM 825 C C . SER A 1 100 ? 11.439 8.405 -10.054 1.00 88.62 100 SER A C 1
ATOM 827 O O . SER A 1 100 ? 11.833 9.001 -11.054 1.00 88.62 100 SER A O 1
ATOM 829 N N . ILE A 1 101 ? 10.770 7.251 -10.130 1.00 88.44 101 ILE A N 1
ATOM 830 C CA . ILE A 1 101 ? 10.418 6.618 -11.410 1.00 88.44 101 ILE A CA 1
ATOM 831 C C . ILE A 1 101 ? 9.374 7.460 -12.149 1.00 88.44 101 ILE A C 1
ATOM 833 O O . ILE A 1 101 ? 9.541 7.722 -13.340 1.00 88.44 101 ILE A O 1
ATOM 837 N N . ARG A 1 102 ? 8.346 7.936 -11.436 1.00 90.38 102 ARG A N 1
ATOM 838 C CA . ARG A 1 102 ? 7.319 8.833 -11.979 1.00 90.38 102 ARG A CA 1
ATOM 839 C C . ARG A 1 102 ? 7.938 10.102 -12.569 1.00 90.38 102 ARG A C 1
ATOM 841 O O . ARG A 1 102 ? 7.728 10.385 -13.740 1.00 90.38 102 ARG A O 1
ATOM 848 N N . ILE A 1 103 ? 8.768 10.806 -11.798 1.00 90.25 103 ILE A N 1
ATOM 849 C CA . ILE A 1 103 ? 9.428 12.043 -12.241 1.00 90.25 103 ILE A CA 1
ATOM 850 C C . ILE A 1 103 ? 10.317 11.788 -13.465 1.00 90.25 103 ILE A C 1
ATOM 852 O O . ILE A 1 103 ? 10.367 12.618 -14.371 1.00 90.25 103 ILE A O 1
ATOM 856 N N . CYS A 1 104 ? 11.019 10.652 -13.518 1.00 87.62 104 CYS A N 1
ATOM 857 C CA . CYS A 1 104 ? 11.806 10.286 -14.695 1.00 87.62 104 CYS A CA 1
ATOM 858 C C . CYS A 1 104 ? 10.926 10.107 -15.940 1.00 87.62 104 CYS A C 1
ATOM 860 O O . CYS A 1 104 ? 11.274 10.640 -16.993 1.00 87.62 104 CYS A O 1
ATOM 862 N N . LYS A 1 105 ? 9.783 9.417 -15.821 1.00 86.44 105 LYS A N 1
ATOM 863 C CA . LYS A 1 105 ? 8.825 9.265 -16.926 1.00 86.44 105 LYS A CA 1
ATOM 864 C C . LYS A 1 105 ? 8.253 10.607 -17.382 1.00 86.44 105 LYS A C 1
ATOM 866 O O . LYS A 1 105 ? 8.249 10.878 -18.578 1.00 86.44 105 LYS A O 1
ATOM 871 N N . ASP A 1 106 ? 7.841 11.456 -16.443 1.00 87.50 106 ASP A N 1
ATOM 872 C CA . ASP A 1 106 ? 7.239 12.766 -16.738 1.00 87.50 106 ASP A CA 1
ATOM 873 C C . ASP A 1 106 ? 8.208 13.697 -17.483 1.00 87.50 106 ASP A C 1
ATOM 875 O O . ASP A 1 106 ? 7.798 14.538 -18.280 1.00 87.50 106 ASP A O 1
ATOM 879 N N . ARG A 1 107 ? 9.514 13.527 -17.255 1.00 90.50 107 ARG A N 1
ATOM 880 C CA . ARG A 1 107 ? 10.580 14.269 -17.946 1.00 90.50 107 ARG A CA 1
ATOM 881 C C . ARG A 1 107 ? 10.983 13.664 -19.294 1.00 90.50 107 ARG A C 1
ATOM 883 O O . ARG A 1 107 ? 11.885 14.193 -19.937 1.00 90.50 107 ARG A O 1
ATOM 890 N N . GLY A 1 108 ? 10.359 12.563 -19.714 1.00 86.19 108 GLY A N 1
ATOM 891 C CA . GLY A 1 108 ? 10.706 11.847 -20.943 1.00 86.19 108 GLY A CA 1
ATOM 892 C C . GLY A 1 108 ? 12.017 11.056 -20.860 1.00 86.19 108 GLY A C 1
ATOM 893 O O . GLY A 1 108 ? 12.552 10.651 -21.891 1.00 86.19 108 GLY A O 1
ATOM 894 N N . SER A 1 109 ? 12.553 10.830 -19.656 1.00 83.94 109 SER A N 1
ATOM 895 C CA . SER A 1 109 ? 13.765 10.029 -19.473 1.00 83.94 109 SER A CA 1
ATOM 896 C C . SER A 1 109 ? 13.477 8.546 -19.689 1.00 83.94 109 SER A C 1
ATOM 898 O O . SER A 1 109 ? 12.448 8.024 -19.256 1.00 83.94 109 SER A O 1
ATOM 900 N N . LEU A 1 110 ? 14.429 7.837 -20.299 1.00 84.62 110 LEU A N 1
ATOM 901 C CA . LEU A 1 110 ? 14.329 6.395 -20.499 1.00 84.62 110 LEU A CA 1
ATOM 902 C C . LEU A 1 110 ? 14.424 5.672 -19.143 1.00 84.62 110 LEU A C 1
ATOM 904 O O . LEU A 1 110 ? 15.494 5.591 -18.538 1.00 84.62 110 LEU A O 1
ATOM 908 N N . VAL A 1 111 ? 13.302 5.151 -18.651 1.00 85.06 111 VAL A N 1
ATOM 909 C CA . VAL A 1 111 ? 13.271 4.266 -17.480 1.00 85.06 111 VAL A CA 1
ATOM 910 C C . VAL A 1 111 ? 13.545 2.840 -17.949 1.00 85.06 111 VAL A C 1
ATOM 912 O O . VAL A 1 111 ? 13.025 2.400 -18.973 1.00 85.06 111 VAL A O 1
ATOM 915 N N . SER A 1 112 ? 14.382 2.102 -17.218 1.00 88.31 112 SER A N 1
ATOM 916 C CA . SER A 1 112 ? 14.632 0.701 -17.554 1.00 88.31 112 SER A CA 1
ATOM 917 C C . SER A 1 112 ? 13.350 -0.119 -17.401 1.00 88.31 112 SER A C 1
ATOM 919 O O . SER A 1 112 ? 12.600 0.059 -16.443 1.00 88.31 112 SER A O 1
ATOM 921 N N . LYS A 1 113 ? 13.121 -1.067 -18.316 1.00 87.56 113 LYS A N 1
ATOM 922 C CA . LYS A 1 113 ? 11.914 -1.908 -18.308 1.00 87.56 113 LYS A CA 1
ATOM 923 C C . LYS A 1 113 ? 11.699 -2.624 -16.967 1.00 87.56 113 LYS A C 1
ATOM 925 O O . LYS A 1 113 ? 10.599 -2.642 -16.445 1.00 87.56 113 LYS A O 1
ATOM 930 N N . VAL A 1 114 ? 12.783 -3.102 -16.351 1.00 86.56 114 VAL A N 1
ATOM 931 C CA . VAL A 1 114 ? 12.756 -3.744 -15.024 1.00 86.56 114 VAL A CA 1
ATOM 932 C C . VAL A 1 114 ? 12.283 -2.788 -13.925 1.00 86.56 114 VAL A C 1
ATOM 934 O O . VAL A 1 114 ? 11.510 -3.184 -13.056 1.00 86.56 114 VAL A O 1
ATOM 937 N N . ALA A 1 115 ? 12.751 -1.535 -13.933 1.00 82.25 115 ALA A N 1
ATOM 938 C CA . ALA A 1 115 ? 12.307 -0.543 -12.956 1.00 82.25 115 ALA A CA 1
ATOM 939 C C . ALA A 1 115 ? 10.840 -0.169 -13.177 1.00 82.25 115 ALA A C 1
ATOM 941 O O . ALA A 1 115 ? 10.125 0.074 -12.206 1.00 82.25 115 ALA A O 1
ATOM 942 N N . ASP A 1 116 ? 10.401 -0.163 -14.434 1.00 85.25 116 ASP A N 1
ATOM 943 C CA . ASP A 1 116 ? 9.024 0.132 -14.789 1.00 85.25 116 ASP A CA 1
ATOM 944 C C . ASP A 1 116 ? 8.048 -0.970 -14.353 1.00 85.25 116 ASP A C 1
ATOM 946 O O . ASP A 1 116 ? 7.082 -0.713 -13.634 1.00 85.25 116 ASP A O 1
ATOM 950 N N . ASP A 1 117 ? 8.363 -2.224 -14.669 1.00 87.44 117 ASP A N 1
ATOM 951 C CA . ASP A 1 117 ? 7.589 -3.386 -14.222 1.00 87.44 117 ASP A CA 1
ATOM 952 C C . ASP A 1 117 ? 7.502 -3.423 -12.685 1.00 87.44 117 ASP A C 1
ATOM 954 O O . ASP A 1 117 ? 6.450 -3.691 -12.096 1.00 87.44 117 ASP A O 1
ATOM 958 N N . GLN A 1 118 ? 8.606 -3.089 -12.007 1.00 84.50 118 GLN A N 1
ATOM 959 C CA . GLN A 1 118 ? 8.646 -3.012 -10.551 1.00 84.50 118 GLN A CA 1
ATOM 960 C C . GLN A 1 118 ? 7.804 -1.848 -9.996 1.00 84.50 118 GLN A C 1
ATOM 962 O O . GLN A 1 118 ? 7.190 -1.998 -8.937 1.00 84.50 118 GLN A O 1
ATOM 967 N N . PHE A 1 119 ? 7.750 -0.707 -10.689 1.00 86.19 119 PHE A N 1
ATOM 968 C CA . PHE A 1 119 ? 6.862 0.404 -10.342 1.00 86.19 119 PHE A CA 1
ATOM 969 C C . PHE A 1 119 ? 5.398 -0.030 -10.424 1.00 86.19 119 PHE A C 1
ATOM 971 O O . PHE A 1 119 ? 4.672 0.110 -9.439 1.00 86.19 119 PHE A O 1
ATOM 978 N N . HIS A 1 120 ? 4.993 -0.627 -11.546 1.00 87.31 120 HIS A N 1
ATOM 979 C CA . HIS A 1 120 ? 3.624 -1.097 -11.752 1.00 87.31 120 HIS A CA 1
ATOM 980 C C . HIS A 1 120 ? 3.205 -2.130 -10.703 1.00 87.31 120 HIS A C 1
ATOM 982 O O . HIS A 1 120 ? 2.170 -1.951 -10.063 1.00 87.31 120 HIS A O 1
ATOM 988 N N . LYS A 1 121 ? 4.059 -3.121 -10.413 1.00 88.69 121 LYS A N 1
ATOM 989 C CA . LYS A 1 121 ? 3.816 -4.119 -9.357 1.00 88.69 121 LYS A CA 1
ATOM 990 C C . LYS A 1 121 ? 3.484 -3.475 -8.005 1.00 88.69 121 LYS A C 1
ATOM 992 O O . LYS A 1 121 ? 2.542 -3.887 -7.332 1.00 88.69 121 LYS A O 1
ATOM 997 N N . TYR A 1 122 ? 4.279 -2.495 -7.571 1.00 86.88 122 TYR A N 1
ATOM 998 C CA . TYR A 1 122 ? 4.074 -1.870 -6.262 1.00 86.88 122 TYR A CA 1
ATOM 999 C C . TYR A 1 122 ? 2.884 -0.917 -6.246 1.00 86.88 122 TYR A C 1
ATOM 1001 O O . TYR A 1 122 ? 2.160 -0.887 -5.252 1.00 86.88 122 TYR A O 1
ATOM 1009 N N . VAL A 1 123 ? 2.652 -0.173 -7.327 1.00 87.38 123 VAL A N 1
ATOM 1010 C CA . VAL A 1 123 ? 1.474 0.696 -7.447 1.00 87.38 123 VAL A CA 1
ATOM 1011 C C . VAL A 1 123 ? 0.193 -0.133 -7.408 1.00 87.38 123 VAL A C 1
ATOM 1013 O O . VAL A 1 123 ? -0.691 0.178 -6.615 1.00 87.38 123 VAL A O 1
ATOM 1016 N N . GLU A 1 124 ? 0.113 -1.226 -8.167 1.00 86.25 124 GLU A N 1
ATOM 1017 C CA . GLU A 1 124 ? -1.045 -2.127 -8.154 1.00 86.25 124 GLU A CA 1
ATOM 1018 C C . GLU A 1 124 ? -1.296 -2.725 -6.769 1.00 86.25 124 GLU A C 1
ATOM 1020 O O . GLU A 1 124 ? -2.440 -2.769 -6.308 1.00 86.25 124 GLU A O 1
ATOM 1025 N N . LEU A 1 125 ? -0.233 -3.140 -6.070 1.00 85.19 125 LEU A N 1
ATOM 1026 C CA . LEU A 1 125 ? -0.359 -3.674 -4.719 1.00 85.19 125 LEU A CA 1
ATOM 1027 C C . LEU A 1 125 ? -0.901 -2.610 -3.758 1.00 85.19 125 LEU A C 1
ATOM 1029 O O . LEU A 1 125 ? -1.868 -2.868 -3.042 1.00 85.19 125 LEU A O 1
ATOM 1033 N N . VAL A 1 126 ? -0.338 -1.400 -3.779 1.00 84.06 126 VAL A N 1
ATOM 1034 C CA . VAL A 1 126 ? -0.800 -0.290 -2.935 1.00 84.06 126 VAL A CA 1
ATOM 1035 C C . VAL A 1 126 ? -2.247 0.084 -3.265 1.00 84.06 126 VAL A C 1
ATOM 1037 O O . VAL A 1 126 ? -3.068 0.213 -2.358 1.00 84.06 126 VAL A O 1
ATOM 1040 N N . GLU A 1 127 ? -2.615 0.178 -4.539 1.00 82.56 127 GLU A N 1
ATOM 1041 C CA . GLU A 1 127 ? -4.005 0.409 -4.937 1.00 82.56 127 GLU A CA 1
ATOM 1042 C C . GLU A 1 127 ? -4.947 -0.693 -4.447 1.00 82.56 127 GLU A C 1
ATOM 1044 O O . GLU A 1 127 ? -6.062 -0.404 -4.009 1.00 82.56 127 GLU A O 1
ATOM 1049 N N . SER A 1 128 ? -4.519 -1.956 -4.515 1.00 81.75 128 SER A N 1
ATOM 1050 C CA . SER A 1 128 ? -5.322 -3.089 -4.051 1.00 81.75 128 SER A CA 1
ATOM 1051 C C . SER A 1 128 ? -5.601 -3.007 -2.548 1.00 81.75 128 SER A C 1
ATOM 1053 O O . SER A 1 128 ? -6.718 -3.302 -2.118 1.00 81.75 128 SER A O 1
ATOM 1055 N N . ILE A 1 129 ? -4.637 -2.522 -1.757 1.00 80.56 129 ILE A N 1
ATOM 1056 C CA . ILE A 1 129 ? -4.823 -2.255 -0.328 1.00 80.56 129 ILE A CA 1
ATOM 1057 C C . ILE A 1 129 ? -5.948 -1.236 -0.159 1.00 80.56 129 ILE A C 1
ATOM 1059 O O . ILE A 1 129 ? -6.941 -1.525 0.506 1.00 80.56 129 ILE A O 1
ATOM 1063 N N . PHE A 1 130 ? -5.844 -0.079 -0.816 1.00 77.88 130 PHE A N 1
ATOM 1064 C CA . PHE A 1 130 ? -6.826 0.998 -0.666 1.00 77.88 130 PHE A CA 1
ATOM 1065 C C . PHE A 1 130 ? -8.219 0.644 -1.206 1.00 77.88 130 PHE A C 1
ATOM 1067 O O . PHE A 1 130 ? -9.214 1.068 -0.619 1.00 77.88 130 PHE A O 1
ATOM 1074 N N . LYS A 1 131 ? -8.323 -0.173 -2.262 1.00 79.12 131 LYS A N 1
ATOM 1075 C CA . LYS A 1 131 ? -9.611 -0.681 -2.778 1.00 79.12 131 LYS A CA 1
ATOM 1076 C C . LYS A 1 131 ? -10.332 -1.573 -1.763 1.00 79.12 131 LYS A C 1
ATOM 1078 O O . LYS A 1 131 ? -11.559 -1.538 -1.691 1.00 79.12 131 LYS A O 1
ATOM 1083 N N . ASN A 1 132 ? -9.577 -2.342 -0.979 1.00 75.81 132 ASN A N 1
ATOM 1084 C CA . ASN A 1 132 ? -10.106 -3.286 0.006 1.00 75.81 132 ASN A CA 1
ATOM 1085 C C . ASN A 1 132 ? -10.321 -2.673 1.400 1.00 75.81 132 ASN A C 1
ATOM 1087 O O . ASN A 1 132 ? -10.882 -3.335 2.278 1.00 75.81 132 ASN A O 1
ATOM 1091 N N . LEU A 1 133 ? -9.893 -1.426 1.625 1.00 71.44 133 LEU A N 1
ATOM 1092 C CA . LEU A 1 133 ? -10.141 -0.732 2.884 1.00 71.44 133 LEU A CA 1
ATOM 1093 C C . LEU A 1 133 ? -11.612 -0.297 2.992 1.00 71.44 133 LEU A C 1
ATOM 1095 O O . LEU A 1 133 ? -12.208 0.167 2.013 1.00 71.44 133 LEU A O 1
ATOM 1099 N N . PRO A 1 134 ? -12.227 -0.415 4.184 1.00 65.88 134 PRO A N 1
ATOM 1100 C CA . PRO A 1 134 ? -13.571 0.093 4.402 1.00 65.88 134 PRO A CA 1
ATOM 1101 C C . PRO A 1 134 ? -13.586 1.606 4.160 1.00 65.88 134 PRO A C 1
ATOM 1103 O O . PRO A 1 134 ? -12.920 2.370 4.854 1.00 65.88 134 PRO A O 1
ATOM 1106 N N . LYS A 1 135 ? -14.355 2.042 3.156 1.00 65.19 135 LYS A N 1
ATOM 1107 C CA . LYS A 1 135 ? -14.501 3.468 2.842 1.00 65.19 135 LYS A CA 1
ATOM 1108 C C . LYS A 1 135 ? -15.093 4.214 4.046 1.00 65.19 135 LYS A C 1
ATOM 1110 O O . LYS A 1 135 ? -16.048 3.696 4.641 1.00 65.19 135 LYS A O 1
ATOM 1115 N N . PRO A 1 136 ? -14.600 5.425 4.369 1.00 63.94 136 PRO A N 1
ATOM 1116 C CA . PRO A 1 136 ? -15.166 6.242 5.434 1.00 63.94 136 PRO A CA 1
ATOM 1117 C C . PRO A 1 136 ? -16.674 6.423 5.247 1.00 63.94 136 PRO A C 1
ATOM 1119 O O . PRO A 1 136 ? -17.149 6.644 4.132 1.00 63.94 136 PRO A O 1
ATOM 1122 N N . LEU A 1 137 ? -17.438 6.373 6.339 1.00 55.12 137 LEU A N 1
ATOM 1123 C CA . LEU A 1 137 ? -18.899 6.526 6.306 1.00 55.12 137 LEU A CA 1
ATOM 1124 C C . LEU A 1 137 ? -19.343 7.848 5.653 1.00 55.12 137 LEU A C 1
ATOM 1126 O O . LEU A 1 137 ? -20.317 7.851 4.906 1.00 55.12 137 LEU A O 1
ATOM 1130 N N . LYS A 1 138 ? -18.561 8.927 5.816 1.00 57.00 138 LYS A N 1
ATOM 1131 C CA . LYS A 1 138 ? -18.777 10.232 5.157 1.00 57.00 138 LYS A CA 1
ATOM 1132 C C . LYS A 1 138 ? -18.714 10.174 3.621 1.00 57.00 138 LYS A C 1
ATOM 1134 O O . LYS A 1 138 ? -19.235 11.061 2.961 1.00 57.00 138 LYS A O 1
ATOM 1139 N N . TRP A 1 139 ? -18.062 9.162 3.043 1.00 50.03 139 TRP A N 1
ATOM 1140 C CA . TRP A 1 139 ? -17.972 8.971 1.587 1.00 50.03 139 TRP A CA 1
ATOM 1141 C C . TRP A 1 139 ? -19.071 8.059 1.049 1.00 50.03 139 TRP A C 1
ATOM 1143 O O . TRP A 1 139 ? -19.338 8.064 -0.151 1.00 50.03 139 TRP A O 1
ATOM 1153 N N . ARG A 1 140 ? -19.715 7.270 1.920 1.00 49.56 140 ARG A N 1
ATOM 1154 C CA . ARG A 1 140 ? -20.874 6.467 1.523 1.00 49.56 140 ARG A CA 1
ATOM 1155 C C . ARG A 1 140 ? -22.049 7.378 1.193 1.00 49.56 140 ARG A C 1
ATOM 1157 O O . ARG A 1 140 ? -22.568 7.249 0.097 1.00 49.56 140 ARG A O 1
ATOM 1164 N N . SER A 1 141 ? -22.361 8.358 2.047 1.00 51.03 141 SER A N 1
ATOM 1165 C CA . SER A 1 141 ? -23.453 9.320 1.813 1.00 51.03 141 SER A CA 1
ATOM 1166 C C . SER A 1 141 ? -23.298 10.124 0.516 1.00 51.03 141 SER A C 1
ATOM 1168 O O . SER A 1 141 ? -24.290 10.392 -0.153 1.00 51.03 141 SER A O 1
ATOM 1170 N N . PHE A 1 142 ? -22.062 10.450 0.120 1.00 44.72 142 PHE A N 1
ATOM 1171 C CA . PHE A 1 142 ? -21.782 11.176 -1.125 1.00 44.72 142 PHE A CA 1
ATOM 1172 C C . PHE A 1 142 ? -21.991 10.320 -2.389 1.00 44.72 142 PHE A C 1
ATOM 1174 O O . PHE A 1 142 ? -22.303 10.851 -3.448 1.00 44.72 142 PHE A O 1
ATOM 1181 N N . LEU A 1 143 ? -21.825 8.995 -2.291 1.00 43.84 143 LEU A N 1
ATOM 1182 C CA . LEU A 1 143 ? -21.958 8.066 -3.422 1.00 43.84 143 LEU A CA 1
ATOM 1183 C C . LEU A 1 143 ? -23.329 7.379 -3.484 1.00 43.84 143 LEU A C 1
ATOM 1185 O O . LEU A 1 143 ? -23.753 6.980 -4.567 1.00 43.84 143 LEU A O 1
ATOM 1189 N N . THR A 1 144 ? -24.032 7.235 -2.357 1.00 51.53 144 THR A N 1
ATOM 1190 C CA . THR A 1 144 ? -25.344 6.570 -2.299 1.00 51.53 144 THR A CA 1
ATOM 1191 C C . THR A 1 144 ? -26.536 7.507 -2.480 1.00 51.53 144 THR A C 1
ATOM 1193 O O . THR A 1 144 ? -27.654 7.022 -2.421 1.00 51.53 144 THR A O 1
ATOM 1196 N N . HIS A 1 145 ? -26.331 8.800 -2.764 1.00 44.28 145 HIS A N 1
ATOM 1197 C CA . HIS A 1 145 ? -27.419 9.764 -3.001 1.00 44.28 145 HIS A CA 1
ATOM 1198 C C . HIS A 1 145 ? -28.513 9.769 -1.919 1.00 44.28 145 HIS A C 1
ATOM 1200 O O . HIS A 1 145 ? -29.684 9.923 -2.236 1.00 44.28 145 HIS A O 1
ATOM 1206 N N . ASP A 1 146 ? -28.141 9.699 -0.642 1.00 46.16 146 ASP A N 1
ATOM 1207 C CA . ASP A 1 146 ? -29.065 10.054 0.442 1.00 46.16 146 ASP A CA 1
ATOM 1208 C C . ASP A 1 146 ? -28.657 11.413 1.021 1.00 46.16 146 ASP A C 1
ATOM 1210 O O . ASP A 1 146 ? -28.340 11.564 2.201 1.00 46.16 146 ASP A O 1
ATOM 1214 N N . LEU A 1 147 ? -28.646 12.431 0.157 1.00 42.88 147 LEU A N 1
ATOM 1215 C CA . LEU A 1 147 ? -28.962 13.780 0.607 1.00 42.88 147 LEU A CA 1
ATOM 1216 C C . LEU A 1 147 ? -30.479 13.813 0.790 1.00 42.88 147 LEU A C 1
ATOM 1218 O O . LEU A 1 147 ? -31.212 14.160 -0.134 1.00 42.88 147 LEU A O 1
ATOM 1222 N N . ILE A 1 148 ? -30.959 13.496 1.993 1.00 45.69 148 ILE A N 1
ATOM 1223 C CA . ILE A 1 148 ? -32.165 14.186 2.446 1.00 45.69 148 ILE A CA 1
ATOM 1224 C C . ILE A 1 148 ? -31.709 15.626 2.678 1.00 45.69 148 ILE A C 1
ATOM 1226 O O . ILE A 1 148 ? -31.171 15.973 3.726 1.00 45.69 148 ILE A O 1
ATOM 1230 N N . LEU A 1 149 ? -31.833 16.444 1.633 1.00 45.41 149 LEU A N 1
ATOM 1231 C CA . LEU A 1 149 ? -32.025 17.872 1.810 1.00 45.41 149 LEU A CA 1
ATOM 1232 C C . LEU A 1 149 ? -33.359 18.008 2.539 1.00 45.41 149 LEU A C 1
ATOM 1234 O O . LEU A 1 149 ? -34.390 17.849 1.890 1.00 45.41 149 LEU A O 1
ATOM 1238 N N . LEU A 1 150 ? -33.311 18.190 3.861 1.00 38.16 150 LEU A N 1
ATOM 1239 C CA . LEU A 1 150 ? -34.257 18.940 4.698 1.00 38.16 150 LEU A CA 1
ATOM 1240 C C . LEU A 1 150 ? -33.771 18.942 6.153 1.00 38.16 150 LEU A C 1
ATOM 1242 O O . LEU A 1 150 ? -33.662 17.846 6.746 1.00 38.16 150 LEU A O 1
#

pLDDT: mean 70.63, std 19.37, range [33.84, 94.25]

Foldseek 3Di:
DDDDDDDDDDDDPDDDDDDDDPDPDPDDDDDDDPVPDDDDPPPPPPDPPPVLPDPDDDPVVVVVVLLVLLQVQCVVPPVLVVQDDDSVRSVVSVVVLLVVQVVCVVVVHDDDPVSVVVSVVSVVSSVVSVVPDDDPPVVCCVVVVPPPPD

Secondary structure (DSSP, 8-state):
----------------------S----------GGG-PPPTT-S-----GGGG-S---HHHHHHHHHHHHHHHHTTSHHHHHT-SSHHHHHHHHHHHHHHHHHHHHTT----HHHHHHHHHHHHHHHHHHHHSPPPHHHHHHHTT-----

Sequence (150 aa):
MKKSQKKITSHLQKQKIPITDNNNYSFSFKMIDIKKIDPSPYQHRKYFDENSLRQDFSSIESIEATIKIIDVEMGKDPWYLTVGKTPLKRVHKLLSKLDSIRICKDRGSLVSKVADDQFHKYVELVESIFKNLPKPLKWRSFLTHDLILL

Radius of gyration: 25.94 Å; chains: 1; bounding box: 73×53×60 Å